Protein AF-A0A9D6MCN0-F1 (afdb_monomer)

Sequence (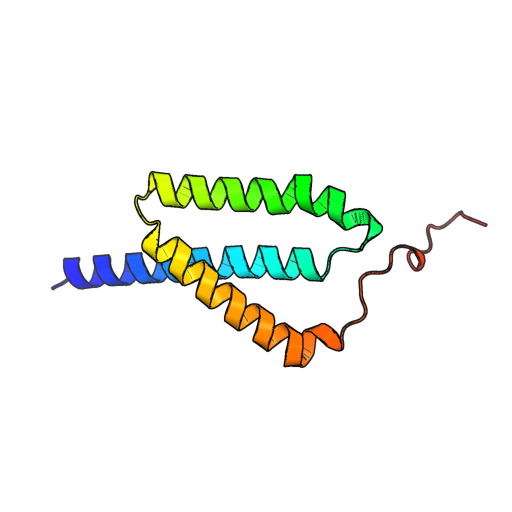101 aa):
MIQFLLSMLTRWLYLIAFSLIWAAIFIVWLRTDLRAKWAALVFFTVPGIGLLCFWAAYRGRFGDCGLGLGIAIVVTVVWWLIWGRKIPPADSDRIKVWGQE

Mean predicted aligned error: 6.72 Å

Radius of gyration: 17.96 Å; Cα contacts (8 Å, |Δi|>4): 65; chains: 1; bounding box: 37×34×51 Å

Solvent-accessible surface area (backbone atoms only — not comparable to full-atom values): 5644 Å² total; per-residue (Å²): 112,70,69,57,53,51,55,52,52,53,51,51,52,50,28,51,51,35,16,51,53,42,31,50,49,52,50,52,59,74,51,45,33,82,90,47,38,65,56,46,38,65,72,43,45,50,52,50,50,50,51,51,52,50,51,24,58,77,69,72,35,52,68,43,41,53,52,9,42,54,51,14,52,52,53,48,51,54,46,32,74,75,50,49,78,77,50,79,72,58,62,77,87,75,62,79,60,91,87,75,129

Secondary structure (DSSP, 8-state):
-HHHHHHHHHHHHHHHHHHHHHHHHHHHHHHS-TTTHHHHIIIIIHHHHHHHHHHHHHHT-HHHHHHHHHHHHHHHHHHHHHTGGGSPPP-GGG---TT--

pLDDT: mean 86.14, std 8.65, range [55.66, 95.56]

Foldseek 3Di:
DVVVVVVVVVLVVLLQVLLVLLLVLVVCLLQDDPVCNVVCCVPPNVVSVVVLVVVCVVVVNVVSNVNSNVNSVVVNVVCCVPPVVVDDHDDPVPPDDPPDD

Nearest PDB structures (foldseek):
  8vxu-assembly1_A  TM=4.645E-01  e=8.280E+00  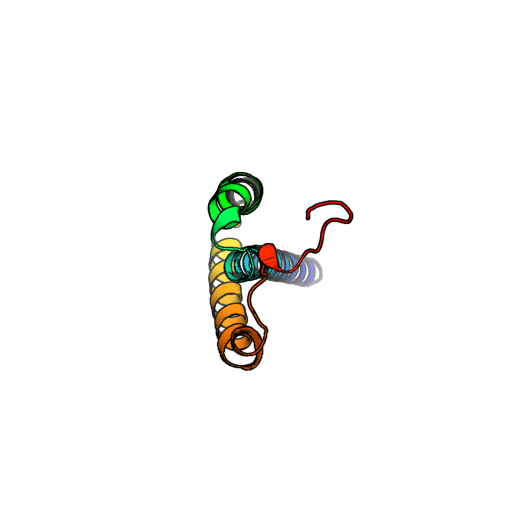Clostridia bacterium

Structure (mmCIF, N/CA/C/O backbone):
data_AF-A0A9D6MCN0-F1
#
_entry.id   AF-A0A9D6MCN0-F1
#
loop_
_atom_site.group_PDB
_atom_site.id
_atom_site.type_symbol
_atom_site.label_atom_id
_atom_site.label_alt_id
_atom_site.label_comp_id
_atom_site.label_asym_id
_atom_site.label_entity_id
_atom_site.label_seq_id
_atom_site.pdbx_PDB_ins_code
_atom_site.Cartn_x
_atom_site.Cartn_y
_atom_site.Cartn_z
_atom_site.occupancy
_atom_site.B_iso_or_equiv
_atom_site.auth_seq_id
_atom_site.auth_comp_id
_atom_site.auth_asym_id
_atom_site.auth_atom_id
_atom_site.pdbx_PDB_model_num
ATOM 1 N N . MET A 1 1 ? 23.956 -16.313 -18.321 1.00 80.62 1 MET A N 1
ATOM 2 C CA . MET A 1 1 ? 23.291 -16.916 -17.141 1.00 80.62 1 MET A CA 1
ATOM 3 C C . MET A 1 1 ? 23.216 -15.957 -15.946 1.00 80.62 1 MET A C 1
ATOM 5 O O . MET A 1 1 ? 22.116 -15.689 -15.488 1.00 80.62 1 MET A O 1
ATOM 9 N N . ILE A 1 2 ? 24.328 -15.367 -15.483 1.00 86.00 2 ILE A N 1
ATOM 10 C CA . ILE A 1 2 ? 24.348 -14.465 -14.305 1.00 86.00 2 ILE A CA 1
ATOM 11 C C . ILE A 1 2 ? 23.479 -13.203 -14.487 1.00 86.00 2 ILE A C 1
ATOM 13 O O . ILE A 1 2 ? 22.686 -12.874 -13.612 1.00 86.00 2 ILE A O 1
ATOM 17 N N . GLN A 1 3 ? 23.550 -12.530 -15.641 1.00 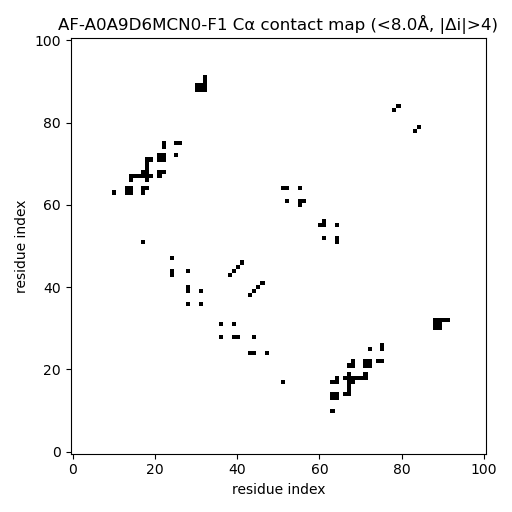85.00 3 GLN A N 1
ATOM 18 C CA . GLN A 1 3 ? 22.733 -11.330 -15.901 1.00 85.00 3 GLN A CA 1
ATOM 19 C C . GLN A 1 3 ? 21.222 -11.609 -15.907 1.00 85.00 3 GLN A C 1
ATOM 21 O O . GLN A 1 3 ? 20.435 -10.781 -15.452 1.00 85.00 3 GLN A O 1
ATOM 26 N N . PHE A 1 4 ? 20.816 -12.797 -16.363 1.00 86.31 4 PHE A N 1
ATOM 27 C CA . PHE A 1 4 ? 19.417 -13.219 -16.331 1.00 86.31 4 PHE A CA 1
ATOM 28 C C . PHE A 1 4 ? 18.916 -13.341 -14.886 1.00 86.31 4 PHE A C 1
ATOM 30 O O . PH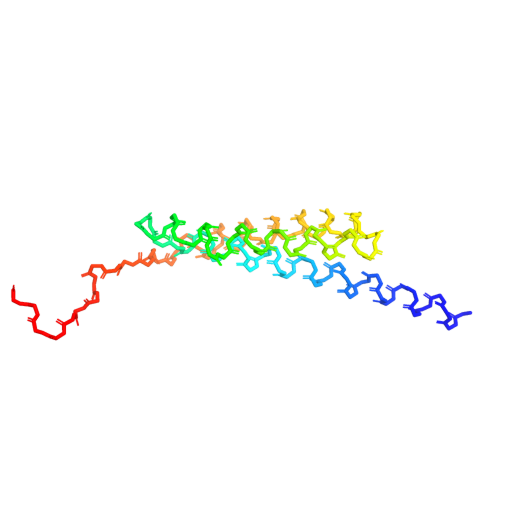E A 1 4 ? 17.898 -12.744 -14.539 1.00 86.31 4 PHE A O 1
ATOM 37 N N . LEU A 1 5 ? 19.685 -14.013 -14.022 1.00 88.50 5 LEU A N 1
ATOM 38 C CA . LEU A 1 5 ? 19.360 -14.156 -12.600 1.00 88.50 5 LEU A CA 1
ATOM 39 C C . LEU A 1 5 ? 19.260 -12.799 -11.892 1.00 88.50 5 LEU A C 1
ATOM 41 O O . LEU A 1 5 ? 18.303 -12.562 -11.159 1.00 88.50 5 LEU A O 1
ATOM 45 N N . LEU A 1 6 ? 20.190 -11.879 -12.167 1.00 88.81 6 LEU A N 1
ATOM 46 C CA . LEU A 1 6 ? 20.157 -10.527 -11.600 1.00 88.81 6 LEU A CA 1
ATOM 47 C C . LEU A 1 6 ? 18.915 -9.744 -12.046 1.00 88.81 6 LEU A C 1
ATOM 49 O O . LEU A 1 6 ? 18.250 -9.118 -11.220 1.00 88.81 6 LEU A O 1
ATOM 53 N N . SER A 1 7 ? 18.559 -9.809 -13.332 1.00 86.12 7 SER A N 1
ATOM 54 C CA . SER A 1 7 ? 17.376 -9.116 -13.858 1.00 86.12 7 SER A CA 1
ATOM 55 C C . SER A 1 7 ? 16.074 -9.640 -13.241 1.00 86.12 7 SER A C 1
ATOM 57 O O . SER A 1 7 ? 15.189 -8.857 -12.884 1.00 86.12 7 SER A O 1
ATOM 59 N N . MET A 1 8 ? 15.990 -10.958 -13.044 1.00 89.44 8 MET A N 1
ATOM 60 C CA . MET A 1 8 ? 14.857 -11.619 -12.414 1.00 89.44 8 MET A CA 1
ATOM 61 C C . MET A 1 8 ? 14.746 -11.212 -10.944 1.00 89.44 8 MET A C 1
ATOM 63 O O . MET A 1 8 ? 13.689 -10.751 -10.520 1.00 89.44 8 MET A O 1
ATOM 67 N N . LEU A 1 9 ? 15.841 -11.302 -10.185 1.00 91.62 9 LEU A N 1
ATOM 68 C CA . LEU A 1 9 ? 15.880 -10.932 -8.770 1.00 91.62 9 LEU A CA 1
ATOM 69 C C . LEU A 1 9 ? 15.475 -9.469 -8.556 1.00 91.62 9 LEU A C 1
ATOM 71 O O . LEU A 1 9 ? 14.638 -9.174 -7.707 1.00 91.62 9 LEU A O 1
ATOM 75 N N . THR A 1 10 ? 15.982 -8.561 -9.391 1.00 90.12 10 THR A N 1
ATOM 76 C CA . THR A 1 10 ? 15.629 -7.137 -9.323 1.00 90.12 10 THR A CA 1
ATOM 77 C C . THR A 1 10 ? 14.129 -6.908 -9.546 1.00 90.12 10 THR A C 1
ATOM 79 O O . THR A 1 10 ? 13.511 -6.121 -8.831 1.00 90.12 10 THR A O 1
ATOM 82 N N . ARG A 1 11 ? 13.512 -7.618 -10.500 1.00 90.62 11 ARG A N 1
ATOM 83 C CA . ARG A 1 11 ? 12.064 -7.527 -10.744 1.00 90.62 11 ARG A CA 1
ATOM 84 C C . ARG A 1 11 ? 11.253 -7.978 -9.527 1.00 90.62 11 ARG A C 1
ATOM 86 O O . ARG A 1 11 ? 10.317 -7.284 -9.138 1.00 90.62 11 ARG A O 1
ATOM 93 N N . TRP A 1 12 ? 11.626 -9.101 -8.912 1.00 91.81 12 TRP A N 1
ATOM 94 C CA . TRP A 1 12 ? 10.964 -9.598 -7.702 1.00 91.81 12 TRP A CA 1
ATOM 95 C C . TRP A 1 12 ? 11.078 -8.613 -6.541 1.00 91.81 12 TRP A C 1
ATOM 97 O O . TRP A 1 12 ? 10.081 -8.356 -5.873 1.00 91.81 12 TRP A O 1
ATOM 107 N N . LEU A 1 13 ? 12.254 -8.009 -6.343 1.00 93.12 13 LEU A N 1
ATOM 108 C CA . LEU A 1 13 ? 12.450 -6.991 -5.309 1.00 93.12 13 LEU A CA 1
ATOM 109 C C . LEU A 1 13 ? 11.516 -5.792 -5.501 1.00 93.12 13 LEU A C 1
ATOM 111 O O . LEU A 1 13 ? 10.883 -5.364 -4.539 1.00 93.12 13 LEU A O 1
ATOM 115 N N . TYR A 1 14 ? 11.375 -5.281 -6.729 1.00 89.88 14 TYR A N 1
ATOM 116 C CA . TYR A 1 14 ? 10.441 -4.185 -7.006 1.00 89.88 14 TYR A CA 1
ATOM 117 C C . TYR A 1 14 ? 8.990 -4.581 -6.754 1.00 89.88 14 TYR A C 1
ATOM 119 O O . TYR A 1 14 ? 8.256 -3.829 -6.123 1.00 89.88 14 TYR A O 1
ATOM 127 N N . LEU A 1 15 ? 8.578 -5.762 -7.212 1.00 92.19 15 LEU A N 1
ATOM 128 C CA . LEU A 1 15 ? 7.211 -6.242 -7.034 1.00 92.19 15 LEU A CA 1
ATOM 129 C C . LEU A 1 15 ? 6.866 -6.416 -5.549 1.00 92.19 15 LEU A C 1
ATOM 131 O O . LEU A 1 15 ? 5.800 -5.981 -5.111 1.00 92.19 15 LEU A O 1
ATOM 135 N N . ILE A 1 16 ? 7.783 -6.981 -4.759 1.00 92.06 16 ILE A N 1
ATOM 136 C CA . ILE A 1 16 ? 7.631 -7.106 -3.305 1.00 92.06 16 ILE A CA 1
ATOM 137 C C . ILE A 1 16 ? 7.561 -5.718 -2.663 1.00 92.06 16 ILE A C 1
ATOM 139 O O . ILE A 1 16 ? 6.641 -5.458 -1.892 1.00 92.06 16 ILE A O 1
ATOM 143 N N . ALA A 1 17 ? 8.478 -4.811 -3.009 1.00 91.94 17 ALA A N 1
ATOM 144 C CA . ALA A 1 17 ? 8.496 -3.457 -2.462 1.00 91.94 17 ALA A CA 1
ATOM 145 C C . ALA A 1 17 ? 7.187 -2.707 -2.756 1.00 91.94 17 ALA A C 1
ATOM 147 O O . ALA A 1 17 ? 6.561 -2.192 -1.834 1.00 91.94 17 ALA A O 1
ATOM 148 N N . PHE A 1 18 ? 6.724 -2.708 -4.010 1.00 91.38 18 PHE A N 1
ATOM 149 C CA . PHE A 1 18 ? 5.454 -2.085 -4.386 1.00 91.38 18 PHE A CA 1
ATOM 150 C C . PHE A 1 18 ? 4.277 -2.695 -3.622 1.00 91.38 18 PHE A C 1
ATOM 152 O O . PHE A 1 18 ? 3.461 -1.955 -3.076 1.00 91.38 18 PHE A O 1
ATOM 159 N N . SER A 1 19 ? 4.219 -4.026 -3.517 1.00 91.00 19 SER A N 1
ATOM 160 C CA . SER A 1 19 ? 3.158 -4.721 -2.777 1.00 91.00 19 SER A CA 1
ATOM 161 C C . SER A 1 19 ? 3.138 -4.330 -1.297 1.00 91.00 19 SER A C 1
ATOM 163 O O . SER A 1 19 ? 2.077 -4.048 -0.746 1.00 91.00 19 SER A O 1
ATOM 165 N N . LEU A 1 20 ? 4.305 -4.280 -0.648 1.00 92.88 20 LEU A N 1
ATOM 166 C CA . LEU A 1 20 ? 4.415 -3.940 0.771 1.00 92.88 20 LEU A CA 1
ATOM 167 C C . LEU A 1 20 ? 3.993 -2.496 1.050 1.00 92.88 20 LEU A C 1
ATOM 169 O O . LEU A 1 20 ? 3.271 -2.252 2.014 1.00 92.88 20 LEU A O 1
ATOM 173 N N . ILE A 1 21 ? 4.401 -1.547 0.203 1.00 92.62 21 ILE A N 1
ATOM 174 C CA . ILE A 1 21 ? 4.045 -0.133 0.387 1.00 92.62 21 ILE A CA 1
ATOM 175 C C . ILE A 1 21 ? 2.539 0.064 0.171 1.00 92.62 21 ILE A C 1
ATOM 177 O O . ILE A 1 21 ? 1.889 0.710 0.991 1.00 92.62 21 ILE A O 1
ATOM 181 N N . TRP A 1 22 ? 1.957 -0.542 -0.870 1.00 92.88 22 TRP A N 1
ATOM 182 C CA . TRP A 1 22 ? 0.507 -0.507 -1.082 1.00 92.88 22 TRP A CA 1
ATOM 183 C C . TRP A 1 22 ? -0.263 -1.120 0.090 1.00 92.88 22 TRP A C 1
ATOM 185 O O . TRP A 1 22 ? -1.218 -0.518 0.581 1.00 92.88 22 TRP A O 1
ATOM 195 N N . ALA A 1 23 ? 0.180 -2.276 0.588 1.00 91.31 23 ALA A N 1
ATOM 196 C CA . ALA A 1 23 ? -0.445 -2.928 1.733 1.00 91.31 23 ALA A CA 1
ATOM 197 C C . ALA A 1 23 ? -0.369 -2.049 2.991 1.00 91.31 23 ALA A C 1
ATOM 199 O O . ALA A 1 23 ? -1.362 -1.919 3.705 1.00 91.31 23 ALA A O 1
ATOM 200 N N . ALA A 1 24 ? 0.772 -1.398 3.239 1.00 89.94 24 ALA A N 1
ATOM 201 C CA . ALA A 1 24 ? 0.929 -0.468 4.353 1.00 89.94 24 ALA A CA 1
ATOM 202 C C . ALA A 1 24 ? -0.044 0.715 4.245 1.00 89.94 24 ALA A C 1
ATOM 204 O O . ALA A 1 24 ? -0.722 1.036 5.221 1.00 89.94 24 ALA A O 1
ATOM 205 N N . ILE A 1 25 ? -0.179 1.314 3.055 1.00 89.75 25 ILE A N 1
ATOM 206 C CA . ILE A 1 25 ? -1.139 2.399 2.808 1.00 89.75 25 ILE A CA 1
ATOM 207 C C . ILE A 1 25 ? -2.568 1.938 3.099 1.00 89.75 25 ILE A C 1
ATOM 209 O O . ILE A 1 25 ? -3.295 2.635 3.809 1.00 89.75 25 ILE A O 1
ATOM 213 N N . PHE A 1 26 ? -2.971 0.760 2.618 1.00 89.88 26 PHE A N 1
ATOM 214 C CA . PHE A 1 26 ? -4.317 0.246 2.872 1.00 89.88 26 PHE A CA 1
ATOM 215 C C . PHE A 1 26 ? -4.566 -0.080 4.341 1.00 89.88 26 PHE A C 1
ATOM 217 O O . PHE A 1 26 ? -5.643 0.221 4.853 1.00 89.88 26 PHE A O 1
ATOM 224 N N . ILE A 1 27 ? -3.589 -0.663 5.035 1.00 87.50 27 ILE A N 1
ATOM 225 C CA . ILE A 1 27 ? -3.714 -0.971 6.462 1.00 87.50 27 ILE A CA 1
ATOM 226 C C . ILE A 1 27 ? -3.859 0.321 7.267 1.00 87.50 27 ILE A C 1
ATOM 228 O O . ILE A 1 27 ? -4.776 0.421 8.080 1.00 87.50 27 ILE A O 1
ATOM 232 N N . VAL A 1 28 ? -3.010 1.324 7.019 1.00 86.56 28 VAL A N 1
ATOM 233 C CA . VAL A 1 28 ? -3.116 2.632 7.684 1.00 86.56 28 VAL A CA 1
ATOM 234 C C . VAL A 1 28 ? -4.476 3.259 7.390 1.00 86.56 28 VAL A C 1
ATOM 236 O O . VAL A 1 28 ? -5.164 3.690 8.312 1.00 86.56 28 VAL A O 1
ATOM 239 N N . TRP A 1 29 ? -4.922 3.234 6.134 1.00 85.69 29 TRP A N 1
ATOM 240 C CA . TRP A 1 29 ? -6.218 3.778 5.736 1.00 85.69 29 TRP A CA 1
ATOM 241 C C . TRP A 1 29 ? -7.404 3.100 6.440 1.00 85.69 29 TRP A C 1
ATOM 243 O O . TRP A 1 29 ? -8.291 3.777 6.961 1.00 85.69 29 TRP A O 1
ATOM 253 N N . LEU A 1 30 ? -7.409 1.766 6.502 1.00 85.62 30 LEU A N 1
ATOM 254 C CA . LEU A 1 30 ? -8.461 0.984 7.160 1.00 85.62 30 LEU A CA 1
ATOM 255 C C . LEU A 1 30 ? -8.502 1.205 8.674 1.00 85.62 30 LEU A C 1
ATOM 257 O O . LEU A 1 30 ? -9.565 1.083 9.281 1.00 85.62 30 LEU A O 1
ATOM 261 N N . ARG A 1 31 ? -7.350 1.495 9.285 1.00 85.44 31 ARG A N 1
ATOM 262 C CA . ARG A 1 31 ? -7.201 1.612 10.741 1.00 85.44 31 ARG A CA 1
ATOM 263 C C . ARG A 1 31 ? -7.256 3.046 11.247 1.00 85.44 31 ARG A C 1
ATOM 265 O O . ARG A 1 31 ? -7.382 3.239 12.452 1.00 85.44 31 ARG A O 1
ATOM 272 N N . THR A 1 32 ? -7.181 4.027 10.353 1.00 85.19 32 THR A N 1
ATOM 273 C CA . THR A 1 32 ? -7.296 5.433 10.727 1.00 85.19 32 THR A CA 1
ATOM 274 C C . THR A 1 32 ? -8.719 5.748 11.169 1.00 85.19 32 THR A C 1
ATOM 276 O O . THR A 1 32 ? -9.702 5.404 10.504 1.00 85.19 32 THR A O 1
ATOM 279 N N . ASP A 1 33 ? -8.791 6.454 12.289 1.00 81.94 33 ASP A N 1
ATOM 280 C CA . ASP A 1 33 ? -10.016 6.928 12.906 1.00 81.94 33 ASP A CA 1
ATOM 281 C C . ASP A 1 33 ? -10.822 7.835 11.962 1.00 81.94 33 ASP A C 1
ATOM 283 O O . ASP A 1 33 ? -10.242 8.645 11.237 1.00 81.94 33 ASP A O 1
ATOM 287 N N . LEU A 1 34 ? -12.156 7.740 11.960 1.00 79.62 34 LEU A N 1
ATOM 288 C CA . LEU A 1 34 ? -13.003 8.458 10.986 1.00 79.62 34 LEU A CA 1
ATOM 289 C C . LEU A 1 34 ? -12.768 9.974 11.014 1.00 79.62 34 LEU A C 1
ATOM 291 O O . LEU A 1 34 ? -12.727 10.606 9.959 1.00 79.62 34 LEU A O 1
ATOM 295 N N . ARG A 1 35 ? -12.553 10.535 12.210 1.00 80.56 35 ARG A N 1
ATOM 296 C CA . ARG A 1 35 ? -12.264 11.964 12.412 1.00 80.56 35 ARG A CA 1
ATOM 297 C C . ARG A 1 35 ? -10.896 12.367 11.847 1.00 80.56 35 ARG A C 1
ATOM 299 O O . ARG A 1 35 ? -10.741 13.476 11.348 1.00 80.56 35 ARG A O 1
ATOM 306 N N . ALA A 1 36 ? -9.923 11.455 11.871 1.00 83.38 36 ALA A N 1
ATOM 307 C CA . ALA A 1 36 ? -8.563 11.677 11.387 1.00 83.38 36 ALA A CA 1
ATOM 308 C C . ALA A 1 36 ? -8.340 11.208 9.937 1.00 83.38 36 ALA A C 1
ATOM 310 O O . ALA A 1 36 ? -7.266 11.438 9.383 1.00 83.38 36 ALA A O 1
ATOM 311 N N . LYS A 1 37 ? -9.333 10.580 9.287 1.00 85.50 37 LYS A N 1
ATOM 312 C CA . LYS A 1 37 ? -9.195 10.067 7.912 1.00 85.50 37 LYS A CA 1
ATOM 313 C C . LYS A 1 37 ? -8.820 11.142 6.908 1.00 85.50 37 LYS A C 1
ATOM 315 O O . LYS A 1 37 ? -8.006 10.870 6.036 1.00 85.50 37 LYS A O 1
ATOM 320 N N . TRP A 1 38 ? -9.355 12.355 7.038 1.00 84.75 38 TRP A N 1
ATOM 321 C CA . TRP A 1 38 ? -8.959 13.472 6.175 1.00 84.75 38 TRP A CA 1
ATOM 322 C C . TRP A 1 38 ? -7.483 13.832 6.342 1.00 84.75 38 TRP A C 1
ATOM 324 O O . TRP A 1 38 ? -6.774 13.983 5.350 1.00 84.75 38 TRP A O 1
ATOM 334 N N . ALA A 1 39 ? -6.997 13.894 7.584 1.00 86.94 39 ALA A N 1
ATOM 335 C CA . ALA A 1 39 ? -5.587 14.144 7.856 1.00 86.94 39 ALA A CA 1
ATOM 336 C C . ALA A 1 39 ? -4.705 13.007 7.312 1.00 86.94 39 ALA A C 1
ATOM 338 O O . ALA A 1 39 ? -3.744 13.270 6.596 1.00 86.94 39 ALA A O 1
ATOM 339 N N . ALA A 1 40 ? -5.057 11.741 7.555 1.00 87.00 40 ALA A N 1
ATOM 340 C CA . ALA A 1 40 ? -4.310 10.613 6.996 1.00 87.00 40 ALA A CA 1
ATOM 341 C C . ALA A 1 40 ? -4.340 10.592 5.462 1.00 87.00 40 ALA A C 1
ATOM 343 O O . ALA A 1 40 ? -3.324 10.290 4.838 1.00 87.00 40 ALA A O 1
ATOM 344 N N . LEU A 1 41 ? -5.463 10.967 4.841 1.00 86.19 41 LEU A N 1
ATOM 345 C CA . LEU A 1 41 ? -5.564 11.061 3.388 1.00 86.19 41 LEU A CA 1
ATOM 346 C C . LEU A 1 41 ? -4.549 12.069 2.842 1.00 86.19 41 LEU A C 1
ATOM 348 O O . LEU A 1 41 ? -3.772 11.734 1.952 1.00 86.19 41 LEU A O 1
ATOM 352 N N . VAL A 1 42 ? -4.539 13.283 3.394 1.00 88.00 42 VAL A N 1
ATOM 353 C CA . VAL A 1 42 ? -3.722 14.399 2.897 1.00 88.00 42 VAL A CA 1
ATOM 354 C C . VAL A 1 42 ? -2.242 14.227 3.229 1.00 88.00 42 VAL A C 1
ATOM 356 O O . VAL A 1 42 ? -1.398 14.505 2.384 1.00 88.00 42 VAL A O 1
ATOM 359 N N . PHE A 1 43 ? -1.910 13.758 4.432 1.00 87.94 43 PHE A N 1
ATOM 360 C CA . PHE A 1 43 ? -0.521 13.697 4.898 1.00 87.94 43 PHE A CA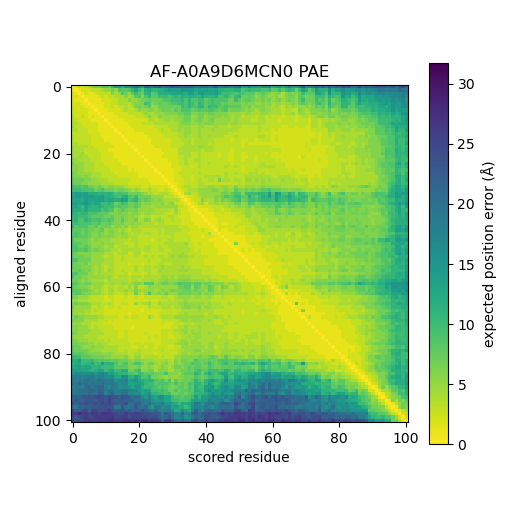 1
ATOM 361 C C . PHE A 1 43 ? 0.167 12.356 4.640 1.00 87.94 43 PHE A C 1
ATOM 363 O O . PHE A 1 43 ? 1.394 12.304 4.640 1.00 87.94 43 PHE A O 1
ATOM 370 N N . PHE A 1 44 ? -0.586 11.277 4.407 1.00 87.75 44 PHE A N 1
ATOM 371 C CA . PHE A 1 44 ? -0.011 9.940 4.247 1.00 87.75 44 PHE A CA 1
ATOM 372 C C . PHE A 1 44 ? -0.429 9.267 2.941 1.00 87.75 44 PHE A C 1
ATOM 374 O O . PHE A 1 44 ? 0.427 8.913 2.133 1.00 87.75 44 PHE A O 1
ATOM 381 N N . THR A 1 45 ? -1.730 9.117 2.690 1.00 87.50 45 THR A N 1
ATOM 382 C CA . THR A 1 45 ? -2.222 8.353 1.536 1.00 87.50 45 THR A CA 1
ATOM 383 C C . THR A 1 45 ? -1.887 9.033 0.211 1.00 87.50 45 THR A C 1
ATOM 385 O O . THR A 1 4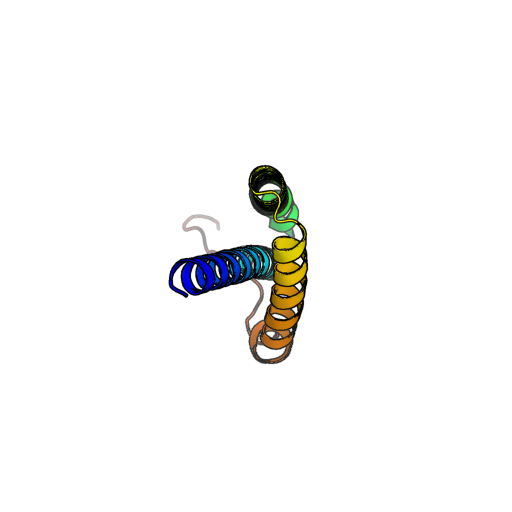5 ? -1.287 8.404 -0.655 1.00 87.50 45 THR A O 1
ATOM 388 N N . VAL A 1 46 ? -2.226 10.314 0.044 1.00 88.44 46 VAL A N 1
ATOM 389 C CA . VAL A 1 46 ? -1.968 11.058 -1.199 1.00 88.44 46 VAL A CA 1
ATOM 390 C C . VAL A 1 46 ? -0.463 11.194 -1.470 1.00 88.44 46 VAL A C 1
ATOM 392 O O . VAL A 1 46 ? -0.043 10.824 -2.569 1.00 88.44 46 VAL A O 1
ATOM 395 N N . PRO A 1 47 ? 0.381 11.618 -0.506 1.00 89.38 47 PRO A N 1
ATOM 396 C CA . PRO A 1 47 ? 1.827 11.669 -0.712 1.00 89.38 47 PRO A CA 1
ATOM 397 C C . PRO A 1 47 ? 2.429 10.287 -0.977 1.00 89.38 47 PRO A C 1
ATOM 399 O O . PRO A 1 47 ? 3.286 10.154 -1.846 1.00 89.38 47 PRO A O 1
ATOM 402 N N . GLY A 1 48 ? 1.951 9.247 -0.285 1.00 89.06 48 GLY A N 1
ATOM 403 C CA . GLY A 1 48 ? 2.406 7.870 -0.472 1.00 89.06 48 GLY A CA 1
ATOM 404 C C . GLY A 1 48 ? 2.111 7.338 -1.874 1.00 89.06 48 GLY A C 1
ATOM 405 O O . GLY A 1 48 ? 3.004 6.799 -2.527 1.00 89.06 48 GLY A O 1
ATOM 406 N N . ILE A 1 49 ? 0.890 7.552 -2.374 1.00 89.81 49 ILE A N 1
ATOM 407 C CA . ILE A 1 49 ? 0.505 7.197 -3.748 1.00 89.81 49 ILE A CA 1
ATOM 408 C C . ILE A 1 49 ? 1.311 8.019 -4.758 1.00 89.81 49 ILE A C 1
ATOM 410 O O . ILE A 1 49 ? 1.824 7.464 -5.727 1.00 89.81 49 ILE A O 1
ATOM 414 N N . GLY A 1 50 ? 1.463 9.326 -4.528 1.00 90.62 50 GLY A N 1
ATOM 415 C CA . GLY A 1 50 ? 2.246 10.207 -5.394 1.00 90.62 50 GLY A CA 1
ATOM 416 C C . GLY A 1 50 ? 3.699 9.750 -5.524 1.00 90.62 50 GLY A C 1
ATOM 417 O O . GLY A 1 50 ? 4.205 9.622 -6.638 1.00 90.62 50 GLY A O 1
ATOM 418 N N . LEU A 1 51 ? 4.345 9.421 -4.402 1.00 91.12 51 LEU A N 1
ATOM 419 C CA . LEU A 1 51 ? 5.717 8.918 -4.372 1.00 91.12 51 LEU A CA 1
ATOM 420 C C . LEU A 1 51 ? 5.842 7.564 -5.084 1.00 91.12 51 LEU A C 1
ATOM 422 O O . LEU A 1 51 ? 6.778 7.358 -5.852 1.00 91.12 51 LEU A O 1
ATOM 426 N N . LEU A 1 52 ? 4.881 6.660 -4.876 1.00 91.00 52 LEU A N 1
ATOM 427 C CA . LEU A 1 52 ? 4.805 5.364 -5.557 1.00 91.00 52 LEU A CA 1
ATOM 428 C C . LEU A 1 52 ? 4.687 5.514 -7.075 1.00 91.00 52 LEU A C 1
ATOM 430 O O . LEU A 1 52 ? 5.439 4.884 -7.819 1.00 91.00 52 LEU A O 1
ATOM 434 N N 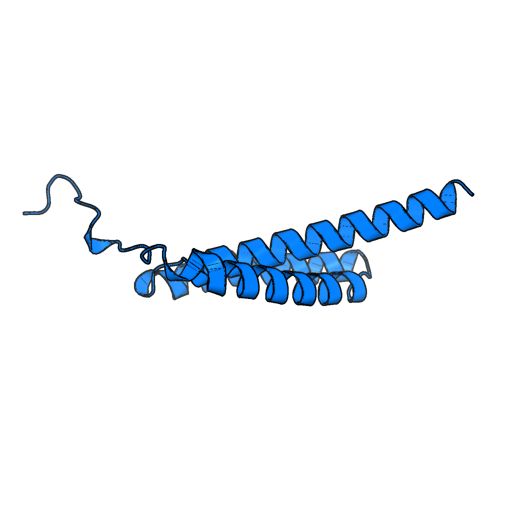. CYS A 1 53 ? 3.765 6.359 -7.536 1.00 89.81 53 CYS A N 1
ATOM 435 C CA . CYS A 1 53 ? 3.552 6.634 -8.954 1.00 89.81 53 CYS A CA 1
ATOM 436 C C . CYS A 1 53 ? 4.774 7.308 -9.581 1.00 89.81 53 CYS A C 1
ATOM 438 O O . CYS A 1 53 ? 5.214 6.898 -10.655 1.00 89.81 53 CYS A O 1
ATOM 440 N N . PHE A 1 54 ? 5.363 8.290 -8.894 1.00 92.62 54 PHE A N 1
ATOM 441 C CA . PHE A 1 54 ? 6.592 8.945 -9.333 1.00 92.62 54 PHE A CA 1
ATOM 442 C C . PHE A 1 54 ? 7.750 7.947 -9.436 1.00 92.62 54 PHE A C 1
ATOM 444 O O . PHE A 1 54 ? 8.470 7.923 -10.432 1.00 92.62 54 PHE A O 1
ATOM 451 N N . TRP A 1 55 ? 7.906 7.069 -8.446 1.00 90.62 55 TRP A N 1
ATOM 452 C CA . TRP A 1 55 ? 8.968 6.070 -8.446 1.00 90.62 55 TRP A CA 1
ATOM 453 C C . TRP A 1 55 ? 8.773 5.009 -9.538 1.00 90.62 55 TRP A C 1
ATOM 455 O O . TRP A 1 55 ? 9.733 4.642 -10.224 1.00 90.62 55 TRP A O 1
ATOM 465 N N . ALA A 1 56 ? 7.534 4.561 -9.754 1.00 91.62 56 ALA A N 1
ATOM 466 C CA . ALA A 1 56 ? 7.181 3.664 -10.849 1.00 91.62 56 ALA A CA 1
ATOM 467 C C . ALA A 1 56 ? 7.462 4.303 -12.219 1.00 91.62 56 ALA A C 1
ATOM 469 O O . ALA A 1 56 ? 8.005 3.626 -13.096 1.00 91.62 56 ALA A O 1
ATOM 470 N N . ALA A 1 57 ? 7.172 5.600 -12.376 1.00 92.50 57 ALA A N 1
ATOM 471 C CA . ALA A 1 57 ? 7.490 6.369 -13.575 1.00 92.50 57 ALA A CA 1
ATOM 472 C C . ALA A 1 57 ? 9.003 6.476 -13.795 1.00 92.50 57 ALA A C 1
ATOM 474 O O . ALA A 1 57 ? 9.497 6.117 -14.861 1.00 92.50 57 ALA A O 1
ATOM 475 N N . TYR A 1 58 ? 9.748 6.877 -12.762 1.00 91.69 58 TYR A N 1
ATOM 476 C CA . TYR A 1 58 ? 11.202 7.039 -12.815 1.00 91.69 58 TYR A CA 1
ATOM 477 C C . TYR A 1 58 ? 11.930 5.742 -13.195 1.00 91.69 58 TYR A C 1
ATOM 479 O O . TYR A 1 58 ? 12.935 5.767 -13.901 1.00 91.69 58 TYR A O 1
ATOM 487 N N . ARG A 1 59 ? 11.425 4.587 -12.745 1.00 89.88 59 ARG A N 1
ATOM 488 C CA . ARG A 1 59 ? 12.005 3.275 -13.073 1.00 89.88 59 ARG A CA 1
ATOM 489 C C . ARG A 1 59 ? 11.431 2.641 -14.343 1.00 89.88 59 ARG A C 1
ATOM 491 O O . ARG A 1 59 ? 11.950 1.606 -14.754 1.00 89.88 59 ARG A O 1
ATOM 498 N N . GLY A 1 60 ? 10.385 3.212 -14.946 1.00 90.75 60 GLY A N 1
ATOM 499 C CA . GLY A 1 60 ? 9.673 2.619 -16.084 1.00 90.75 60 GLY A CA 1
ATOM 500 C C . GLY A 1 60 ? 8.972 1.297 -15.739 1.00 90.75 60 GLY A C 1
ATOM 501 O O . GLY A 1 60 ? 8.882 0.400 -16.572 1.00 90.75 60 GLY A O 1
ATOM 502 N N . ARG A 1 61 ? 8.521 1.134 -14.488 1.00 89.88 61 ARG A N 1
ATOM 503 C CA . ARG A 1 61 ? 8.044 -0.140 -13.907 1.00 89.88 61 ARG A CA 1
ATOM 504 C C . ARG A 1 61 ? 6.564 -0.096 -13.521 1.00 89.88 61 ARG A C 1
ATOM 506 O O . ARG A 1 61 ? 6.162 -0.658 -12.505 1.00 89.88 61 ARG A O 1
ATOM 513 N N . PHE A 1 62 ? 5.732 0.547 -14.340 1.00 90.75 62 PHE A N 1
ATOM 514 C CA . PHE A 1 62 ? 4.286 0.632 -14.091 1.00 90.75 62 PHE A CA 1
ATOM 515 C C . PHE A 1 62 ? 3.607 -0.739 -14.003 1.00 90.75 62 PHE A C 1
ATOM 517 O O . PHE A 1 62 ? 2.720 -0.919 -13.174 1.00 90.75 62 PHE A O 1
ATOM 524 N N . GLY A 1 63 ? 4.059 -1.717 -14.796 1.00 88.50 63 GLY A N 1
ATOM 525 C CA . GLY A 1 63 ? 3.535 -3.084 -14.739 1.00 88.50 63 GLY A CA 1
ATOM 526 C C . GLY A 1 63 ? 3.762 -3.749 -13.378 1.00 88.50 63 GLY A C 1
ATOM 527 O O . GLY A 1 63 ? 2.826 -4.289 -12.798 1.00 88.50 63 GLY A O 1
ATOM 528 N N . ASP A 1 64 ? 4.978 -3.653 -12.829 1.00 89.50 64 ASP A N 1
ATOM 529 C CA . ASP A 1 64 ? 5.298 -4.224 -11.514 1.00 89.50 64 ASP A CA 1
ATOM 530 C C . ASP A 1 64 ? 4.582 -3.458 -10.379 1.00 89.50 64 ASP A C 1
ATOM 532 O O . ASP A 1 64 ? 4.149 -4.070 -9.404 1.00 89.50 64 ASP A O 1
ATOM 536 N N . CYS A 1 65 ? 4.379 -2.140 -10.526 1.00 90.75 65 CYS A N 1
ATOM 537 C CA . CYS A 1 65 ? 3.590 -1.333 -9.587 1.00 90.75 65 CYS A CA 1
ATOM 538 C C . CYS A 1 65 ? 2.102 -1.729 -9.584 1.00 90.75 65 CYS A C 1
ATOM 540 O O . CYS A 1 65 ? 1.518 -1.921 -8.518 1.00 90.75 65 CYS A O 1
ATOM 542 N N . GLY A 1 66 ? 1.500 -1.917 -10.764 1.00 91.69 66 GLY A N 1
ATOM 543 C CA . GLY A 1 66 ? 0.110 -2.358 -10.904 1.00 91.69 66 GLY A CA 1
ATOM 544 C C . GLY A 1 66 ? -0.117 -3.787 -10.405 1.00 91.69 66 GLY A C 1
ATOM 545 O O . GLY A 1 66 ? -1.096 -4.050 -9.707 1.00 91.69 66 GLY A O 1
ATOM 546 N N . LEU A 1 67 ? 0.814 -4.706 -10.687 1.00 92.75 67 LEU A N 1
ATOM 547 C CA . LEU A 1 67 ? 0.780 -6.057 -10.114 1.00 92.75 67 LEU A CA 1
ATOM 548 C C . LEU A 1 67 ? 0.909 -6.020 -8.589 1.00 92.75 67 LEU A C 1
ATOM 550 O O . LEU A 1 67 ? 0.151 -6.698 -7.896 1.00 92.75 67 LEU A O 1
ATOM 554 N N . GLY A 1 68 ? 1.821 -5.197 -8.065 1.00 91.94 68 GLY A N 1
ATOM 555 C CA . GLY A 1 68 ? 1.986 -5.019 -6.626 1.00 91.94 68 GLY A CA 1
ATOM 556 C C . GLY A 1 68 ? 0.733 -4.461 -5.949 1.00 91.94 68 GLY A C 1
ATOM 557 O O . GLY A 1 68 ? 0.350 -4.944 -4.887 1.00 91.94 68 GLY A O 1
ATOM 558 N N . LEU A 1 69 ? 0.040 -3.516 -6.591 1.00 92.69 69 LEU A N 1
ATOM 559 C CA . LEU A 1 69 ? -1.259 -3.012 -6.137 1.00 92.69 69 LEU A CA 1
ATOM 560 C C . LEU A 1 69 ? -2.297 -4.140 -6.040 1.00 92.69 69 LEU A C 1
ATOM 562 O O . LEU A 1 69 ? -2.960 -4.274 -5.015 1.00 92.69 69 LEU A O 1
ATOM 566 N N . GLY A 1 70 ? -2.416 -4.975 -7.076 1.00 93.81 70 GLY A N 1
ATOM 567 C CA . GLY A 1 70 ? -3.341 -6.112 -7.072 1.00 93.81 70 GLY A CA 1
ATOM 568 C C . GLY A 1 70 ? -3.048 -7.104 -5.943 1.00 93.81 70 GLY A C 1
ATOM 569 O O . GLY A 1 70 ? -3.957 -7.496 -5.210 1.00 93.81 70 GLY A O 1
ATOM 570 N N . ILE A 1 71 ? -1.773 -7.454 -5.749 1.00 93.94 71 ILE A N 1
ATOM 571 C CA . ILE A 1 71 ? -1.329 -8.332 -4.655 1.00 93.94 71 ILE A CA 1
ATOM 572 C C . ILE A 1 71 ? -1.668 -7.710 -3.301 1.00 93.94 71 ILE A C 1
ATOM 574 O O . ILE A 1 71 ? -2.238 -8.382 -2.443 1.00 93.94 71 ILE A O 1
ATOM 578 N N . ALA A 1 72 ? -1.363 -6.427 -3.116 1.00 93.00 72 ALA A N 1
ATOM 579 C CA . ALA A 1 72 ? -1.651 -5.714 -1.883 1.00 93.00 72 ALA A CA 1
ATOM 580 C C . ALA A 1 72 ? -3.149 -5.704 -1.559 1.00 93.00 72 ALA A C 1
ATOM 582 O O . ALA A 1 72 ? -3.515 -5.992 -0.424 1.00 93.00 72 ALA A O 1
ATOM 583 N N . ILE A 1 73 ? -4.019 -5.451 -2.545 1.00 93.50 73 ILE A N 1
ATOM 584 C CA . ILE A 1 73 ? -5.476 -5.502 -2.357 1.00 93.50 73 ILE A CA 1
ATOM 585 C C . ILE A 1 73 ? -5.896 -6.885 -1.857 1.00 93.50 73 ILE A C 1
ATOM 587 O O . ILE A 1 73 ? -6.580 -6.981 -0.840 1.00 93.50 73 ILE A O 1
ATOM 591 N N . VAL A 1 74 ? -5.468 -7.957 -2.532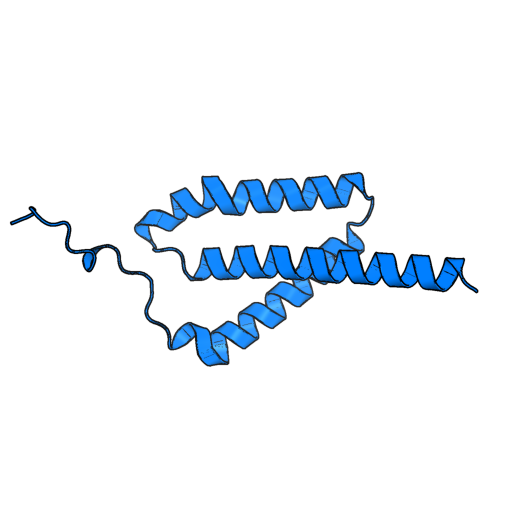 1.00 95.56 74 VAL A N 1
ATOM 592 C CA . VAL A 1 74 ? -5.831 -9.331 -2.150 1.00 95.56 74 VAL A CA 1
ATOM 593 C C . VAL A 1 74 ? -5.351 -9.643 -0.735 1.00 95.56 74 VAL A C 1
ATOM 595 O O . VAL A 1 74 ? -6.141 -10.088 0.096 1.00 95.56 74 VAL A O 1
ATOM 598 N N . VAL A 1 75 ? -4.082 -9.364 -0.432 1.00 93.75 75 VAL A N 1
ATOM 599 C CA . VAL A 1 75 ? -3.491 -9.619 0.889 1.00 93.75 75 VAL A CA 1
ATOM 600 C C . VAL A 1 75 ? -4.220 -8.836 1.976 1.00 93.75 75 VAL A C 1
ATOM 602 O O . VAL A 1 75 ? -4.584 -9.409 3.004 1.00 93.75 75 VAL A O 1
ATOM 605 N N . THR A 1 76 ? -4.482 -7.546 1.758 1.00 92.38 76 THR A N 1
ATOM 606 C CA . THR A 1 76 ? -5.178 -6.711 2.739 1.00 92.38 76 THR A CA 1
ATOM 607 C C . THR A 1 76 ? -6.624 -7.159 2.937 1.00 92.38 76 THR A C 1
ATOM 609 O O . THR A 1 76 ? -7.078 -7.210 4.078 1.00 92.38 76 THR A O 1
ATOM 612 N N . VAL A 1 77 ? -7.344 -7.530 1.875 1.00 92.50 77 VAL A N 1
ATOM 613 C CA . VAL A 1 77 ? -8.720 -8.047 1.972 1.00 92.50 77 VAL A CA 1
ATOM 614 C C . VAL A 1 77 ? -8.751 -9.359 2.751 1.00 92.50 77 VAL A C 1
ATOM 616 O O . VAL A 1 77 ? -9.545 -9.498 3.680 1.00 92.50 77 VAL A O 1
ATOM 619 N N . VAL A 1 78 ? -7.862 -10.301 2.427 1.00 94.38 78 VAL A N 1
ATOM 620 C CA . VAL A 1 78 ? -7.754 -11.584 3.136 1.00 94.38 78 VAL A CA 1
ATOM 621 C C . VAL A 1 78 ? -7.449 -11.352 4.616 1.00 94.38 78 VAL A C 1
ATOM 623 O O . VAL A 1 78 ? -8.155 -11.868 5.483 1.00 94.38 78 VAL A O 1
ATOM 626 N N . TRP A 1 79 ? -6.456 -10.516 4.922 1.00 92.94 79 TRP A N 1
ATOM 627 C CA . TRP A 1 79 ? -6.119 -10.158 6.299 1.00 92.94 79 TRP A CA 1
ATOM 628 C C . TRP A 1 79 ? -7.297 -9.502 7.036 1.00 92.94 79 TRP A C 1
ATOM 630 O O . TRP A 1 79 ? -7.586 -9.844 8.188 1.00 92.94 79 TRP A O 1
ATOM 640 N N . TRP A 1 80 ? -8.005 -8.584 6.373 1.00 89.44 80 TRP A N 1
ATOM 641 C CA . TRP A 1 80 ? -9.145 -7.878 6.948 1.00 89.44 80 TRP A CA 1
ATOM 642 C C . TRP A 1 80 ? -10.271 -8.839 7.327 1.00 89.44 80 TRP A C 1
ATOM 644 O O . TRP A 1 80 ? -10.793 -8.767 8.440 1.00 89.44 80 TRP A O 1
ATOM 654 N N . LEU A 1 81 ? -10.608 -9.768 6.429 1.00 90.50 81 LEU A N 1
ATOM 655 C CA . LEU A 1 81 ? -11.662 -10.756 6.644 1.00 90.50 81 LEU A CA 1
ATOM 656 C C . LEU A 1 81 ? -11.331 -11.738 7.777 1.00 90.50 81 LEU A C 1
ATOM 658 O O . LEU A 1 81 ? -12.226 -12.090 8.543 1.00 90.50 81 LEU A O 1
ATOM 662 N N . ILE A 1 82 ? -10.067 -12.153 7.911 1.00 92.94 82 ILE A N 1
ATOM 663 C CA . ILE A 1 82 ? -9.643 -13.146 8.914 1.00 92.94 82 ILE A CA 1
ATOM 664 C C . ILE A 1 82 ? -9.470 -12.516 10.305 1.00 92.94 82 ILE A C 1
ATOM 666 O O . ILE A 1 82 ? -9.975 -13.044 11.305 1.00 92.94 82 ILE A O 1
ATOM 670 N N . TRP A 1 83 ? -8.752 -11.391 10.379 1.00 87.88 83 TRP A N 1
ATOM 671 C CA . TRP A 1 83 ? -8.337 -10.776 11.644 1.00 87.88 83 TRP A CA 1
ATOM 672 C C . TRP A 1 83 ? -8.748 -9.318 11.785 1.00 87.88 83 TRP A C 1
ATOM 674 O O . TRP A 1 83 ? -9.196 -8.935 12.864 1.00 87.88 83 TRP A O 1
ATOM 684 N N . GLY A 1 84 ? -8.624 -8.507 10.731 1.00 81.62 84 GLY A N 1
ATOM 685 C CA . GLY A 1 84 ? -8.793 -7.053 10.829 1.00 81.62 84 GLY A CA 1
ATOM 686 C C . GLY A 1 84 ? -10.137 -6.622 11.423 1.00 81.62 84 GLY A C 1
ATOM 687 O O . GLY A 1 84 ? -10.166 -5.744 12.280 1.00 81.62 84 GLY A O 1
ATOM 688 N N . ARG A 1 85 ? -11.234 -7.309 11.070 1.00 82.69 85 ARG A N 1
ATOM 689 C CA . ARG A 1 85 ? -12.585 -7.031 11.605 1.00 82.69 85 ARG A CA 1
ATOM 690 C C . ARG A 1 85 ? -12.751 -7.294 13.104 1.00 82.69 85 ARG A C 1
ATOM 692 O O . ARG A 1 85 ? -13.702 -6.795 13.694 1.00 82.69 85 ARG A O 1
ATOM 699 N N . LYS A 1 86 ? -11.878 -8.104 13.709 1.00 87.38 86 LYS A N 1
ATOM 700 C CA . LYS A 1 86 ? -11.940 -8.446 15.139 1.00 87.38 86 LYS A CA 1
ATOM 701 C C . LYS A 1 86 ? -11.224 -7.422 16.011 1.00 87.38 86 LYS A C 1
ATOM 703 O O . LYS A 1 86 ? -11.419 -7.422 17.222 1.00 87.38 86 LYS A O 1
ATOM 708 N N . ILE A 1 87 ? -10.375 -6.583 15.418 1.00 81.81 87 ILE A N 1
ATOM 709 C CA . ILE A 1 87 ? -9.622 -5.588 16.169 1.00 81.81 87 ILE A CA 1
ATOM 710 C C . ILE A 1 87 ? -10.466 -4.314 16.222 1.00 81.81 87 ILE A C 1
ATOM 712 O O . ILE A 1 87 ? -10.852 -3.820 15.159 1.00 81.81 87 ILE A O 1
ATOM 716 N N . PRO A 1 88 ? -10.757 -3.770 17.419 1.00 76.06 88 PRO A N 1
ATOM 717 C CA . PRO A 1 88 ? -11.547 -2.556 17.523 1.00 76.06 88 PRO A CA 1
ATOM 718 C C . PRO A 1 88 ? -10.898 -1.421 16.715 1.00 76.06 88 PRO A C 1
ATOM 720 O O . PRO A 1 88 ? -9.662 -1.386 16.577 1.00 76.06 88 PRO A O 1
ATOM 723 N N . PRO A 1 89 ? -11.715 -0.523 16.138 1.00 69.31 89 PRO A N 1
ATOM 724 C CA . PRO A 1 89 ? -11.200 0.685 15.514 1.00 69.31 89 PRO A CA 1
ATOM 725 C C . PRO A 1 89 ? -10.414 1.501 16.546 1.00 69.31 89 PRO A C 1
ATOM 727 O O . PRO A 1 89 ? -10.656 1.392 17.750 1.00 69.31 89 PRO A O 1
ATOM 730 N N . ALA A 1 90 ? -9.447 2.288 16.069 1.00 69.44 90 ALA A N 1
ATOM 731 C CA . ALA A 1 90 ? -8.853 3.318 16.908 1.00 69.44 90 ALA A CA 1
ATOM 732 C C . ALA A 1 90 ? -9.985 4.246 17.371 1.00 69.44 90 ALA A C 1
ATOM 734 O O . ALA A 1 90 ? -10.832 4.598 16.557 1.00 69.44 90 ALA A O 1
ATOM 735 N N . ASP A 1 91 ? -10.032 4.536 18.668 1.00 71.06 91 ASP A N 1
ATOM 736 C CA . ASP A 1 91 ? -11.005 5.441 19.269 1.00 71.06 91 ASP A CA 1
ATOM 737 C C . ASP A 1 91 ? -10.227 6.460 20.098 1.00 71.06 91 ASP A C 1
ATOM 739 O O . ASP A 1 91 ? -9.668 6.134 21.153 1.00 71.06 91 ASP A O 1
ATOM 743 N N . SER A 1 92 ? -10.145 7.684 19.580 1.00 68.00 92 SER A N 1
ATOM 744 C CA . SER A 1 92 ? -9.496 8.797 20.266 1.00 68.00 92 SER A CA 1
ATOM 745 C C . SER A 1 92 ? -10.190 9.194 21.572 1.00 68.00 92 SER A C 1
ATOM 747 O O . SER A 1 92 ? -9.530 9.756 22.442 1.00 68.00 92 SER A O 1
ATOM 749 N N . ASP A 1 93 ? -11.481 8.884 21.748 1.00 69.94 93 ASP A N 1
ATOM 750 C CA . ASP A 1 93 ? -12.270 9.329 22.908 1.00 69.94 93 ASP A CA 1
ATOM 751 C C . ASP A 1 93 ? -11.907 8.545 24.186 1.00 69.94 93 ASP A C 1
ATOM 753 O O . ASP A 1 93 ? -12.160 8.995 25.303 1.00 69.94 93 ASP A O 1
ATOM 757 N N . ARG A 1 94 ? -11.234 7.392 24.051 1.00 65.19 94 ARG A N 1
ATOM 758 C CA . ARG A 1 94 ? -10.687 6.629 25.189 1.00 65.19 94 ARG A CA 1
ATOM 759 C C . ARG A 1 94 ? -9.331 7.127 25.684 1.00 65.19 94 ARG A C 1
ATOM 761 O O . ARG A 1 94 ? -8.857 6.645 26.717 1.00 65.19 94 ARG A O 1
ATOM 768 N N . ILE A 1 95 ? -8.683 8.053 24.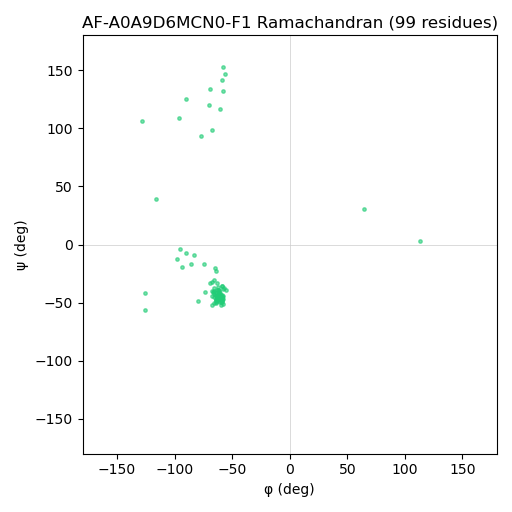976 1.00 66.88 95 ILE A N 1
ATOM 769 C CA . ILE A 1 95 ? -7.406 8.620 25.412 1.00 66.88 95 ILE A CA 1
ATOM 770 C C . ILE A 1 95 ? -7.701 9.635 26.519 1.00 66.88 95 ILE A C 1
ATOM 772 O O . ILE A 1 95 ? -7.979 10.802 26.264 1.00 66.88 95 ILE A O 1
ATOM 776 N N . LYS A 1 96 ? -7.642 9.177 27.774 1.00 61.09 96 LYS A N 1
ATOM 777 C CA . LYS A 1 96 ? -7.775 10.046 28.945 1.00 61.09 96 LYS A CA 1
ATOM 778 C C . LYS A 1 96 ? -6.559 10.968 29.033 1.00 61.09 96 LYS A C 1
ATOM 780 O O . LYS A 1 96 ? -5.501 10.574 29.526 1.00 61.09 96 LYS A O 1
ATOM 785 N N . VAL A 1 97 ? -6.714 12.200 28.560 1.00 67.69 97 VAL A N 1
ATOM 786 C CA . VAL A 1 97 ? -5.762 13.279 28.825 1.00 67.69 97 VAL A CA 1
ATOM 787 C C . VAL A 1 97 ? -5.895 13.639 30.304 1.00 67.69 97 VAL A C 1
ATOM 789 O O . VAL A 1 97 ? -6.981 13.972 30.778 1.00 67.69 97 VAL A O 1
ATOM 792 N N . TRP A 1 98 ? -4.809 13.509 31.066 1.00 66.31 98 TRP A N 1
ATOM 793 C CA . TRP A 1 98 ? -4.797 13.925 32.467 1.00 66.31 98 TRP A CA 1
ATOM 794 C C . TRP A 1 98 ? -5.098 15.430 32.541 1.00 66.31 98 TRP A C 1
ATOM 796 O O . TRP A 1 98 ? -4.330 16.227 32.008 1.00 66.31 98 TRP A O 1
ATOM 806 N N . GLY A 1 99 ? -6.216 15.803 33.175 1.00 67.31 99 GLY A N 1
ATOM 807 C CA . GLY A 1 99 ? -6.620 17.200 33.388 1.00 67.31 99 GLY A CA 1
ATOM 808 C C . GLY A 1 99 ? -7.884 17.670 32.656 1.00 67.31 99 GLY A C 1
ATOM 809 O O . GLY A 1 99 ? -8.216 18.844 32.773 1.00 67.31 99 GLY A O 1
ATOM 810 N N . GLN A 1 100 ? -8.593 16.805 31.921 1.00 59.84 100 GLN A N 1
ATOM 811 C CA . GLN A 1 100 ? -9.967 17.102 31.490 1.00 59.84 100 GLN A CA 1
ATOM 812 C C . GLN A 1 100 ? -10.962 16.467 32.470 1.00 59.84 100 GLN A C 1
ATOM 814 O O . GLN A 1 100 ? -11.061 15.239 32.539 1.00 59.84 100 GLN A O 1
ATOM 819 N N . GLU A 1 101 ? -11.621 17.319 33.260 1.00 55.66 101 GLU A N 1
ATOM 820 C CA . GLU A 1 101 ? -12.831 17.009 34.039 1.00 55.66 101 GLU A CA 1
ATOM 821 C C . GLU A 1 101 ? -14.080 17.174 33.169 1.00 55.66 101 GLU A C 1
ATOM 823 O O . GLU A 1 101 ? -14.116 18.148 32.378 1.00 55.66 101 GLU A O 1
#